Protein AF-A0A919I7V0-F1 (afdb_monomer)

Sequence (87 aa):
MSDQQENLSVKRSITLPENSKLTEEAIKHLDRILVFASPEEYRDTLIEIYHSYIIHEHSMPPANFEQMANQMYFLMDFLKRVGSEVK

Secondary structure (DSSP, 8-state):
------------PPPPPTT-S--HHHHHHHHHHHHHS-HHHHHHHHHHHHHHHHHH--S---TTHHHHHHHHHHHHHHHHHHHHH--

Foldseek 3Di:
DDDDPPPPPPPDDDDDPPPDPDDPVNVVVVVVVCVVDALVVVLVVLVVVVVVCCVPVVDDAPPCNVVVVVVNVVSSVVSVVVNVVPD

Radius of gyration: 19.75 Å; Cα contacts (8 Å, |Δi|>4): 19; chains: 1; bounding box: 63×29×45 Å

Structure (mmCIF, N/CA/C/O backbone):
data_AF-A0A919I7V0-F1
#
_entry.id   AF-A0A919I7V0-F1
#
loop_
_atom_site.group_PDB
_atom_site.id
_atom_site.type_symbol
_atom_site.label_atom_id
_atom_site.label_alt_id
_atom_site.label_comp_id
_atom_site.label_asym_id
_atom_site.label_entity_id
_atom_site.label_seq_id
_atom_site.pdbx_PDB_ins_code
_atom_site.Cartn_x
_atom_site.Cartn_y
_atom_site.Cartn_z
_atom_site.occupancy
_atom_site.B_iso_or_equiv
_atom_site.auth_seq_id
_atom_site.auth_comp_id
_atom_site.auth_asym_id
_atom_site.auth_atom_id
_atom_site.pdbx_PDB_model_num
ATOM 1 N N . MET A 1 1 ? -40.863 20.365 25.782 1.00 42.47 1 MET A N 1
ATOM 2 C CA . MET A 1 1 ? -40.694 18.903 25.855 1.00 42.47 1 MET A CA 1
ATOM 3 C C . MET A 1 1 ? -40.130 18.499 24.508 1.00 42.47 1 MET A C 1
ATOM 5 O O . MET A 1 1 ? -40.821 18.686 23.522 1.00 42.47 1 MET A O 1
ATOM 9 N N . SER A 1 2 ? -38.805 18.526 24.388 1.00 50.16 2 SER A N 1
ATOM 10 C CA . SER A 1 2 ? -37.895 17.404 24.677 1.00 50.16 2 SER A CA 1
ATOM 11 C C . SER A 1 2 ? -37.923 16.430 23.513 1.00 50.16 2 SER A C 1
ATOM 13 O O . SER A 1 2 ? -38.905 15.723 23.385 1.00 50.16 2 SER A O 1
ATOM 15 N N . ASP A 1 3 ? -36.880 16.475 22.685 1.00 46.56 3 ASP A N 1
ATOM 16 C CA . ASP A 1 3 ? -36.235 15.299 22.092 1.00 46.56 3 ASP A CA 1
ATOM 17 C C . ASP A 1 3 ? -34.903 15.760 21.488 1.00 46.56 3 ASP A C 1
ATOM 19 O O . ASP A 1 3 ? -34.780 16.133 20.322 1.00 46.56 3 ASP A O 1
ATOM 23 N N . GLN A 1 4 ? -33.891 15.818 22.358 1.00 46.59 4 GLN A N 1
ATOM 24 C CA . GLN A 1 4 ? -32.495 15.844 21.950 1.00 46.59 4 GLN A CA 1
ATOM 25 C C . GLN A 1 4 ? -32.176 14.449 21.410 1.00 46.59 4 GLN A C 1
ATOM 27 O O . GLN A 1 4 ? -32.001 13.511 22.182 1.00 46.59 4 GLN A O 1
ATOM 32 N N . GLN A 1 5 ? -32.133 14.293 20.088 1.00 50.34 5 GLN A N 1
ATOM 33 C CA . GLN A 1 5 ? -31.540 13.106 19.482 1.00 50.34 5 GLN A CA 1
ATOM 34 C C . GLN A 1 5 ? -30.023 13.167 19.700 1.00 50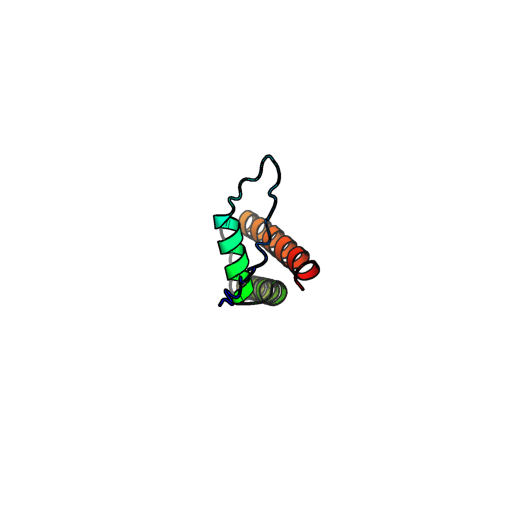.34 5 GLN A C 1
ATOM 36 O O . GLN A 1 5 ? -29.291 13.809 18.946 1.00 50.34 5 GLN A O 1
ATOM 41 N N . GLU A 1 6 ? -29.566 12.519 20.772 1.00 45.59 6 GLU A N 1
ATOM 42 C CA . GLU A 1 6 ? -28.174 12.123 20.969 1.00 45.59 6 GLU A CA 1
ATOM 43 C C . GLU A 1 6 ? -27.731 11.266 19.779 1.00 45.59 6 GLU A C 1
ATOM 45 O O . GLU A 1 6 ? -27.991 10.066 19.694 1.00 45.59 6 GLU A O 1
ATOM 50 N N . ASN A 1 7 ? -27.046 11.900 18.832 1.00 45.03 7 ASN A N 1
ATOM 51 C CA . ASN A 1 7 ? -26.279 11.209 17.813 1.00 45.03 7 ASN A CA 1
ATOM 52 C C . ASN A 1 7 ? -25.032 10.623 18.495 1.00 45.03 7 ASN A C 1
ATOM 54 O O . ASN A 1 7 ? -23.968 11.245 18.534 1.00 45.03 7 ASN A O 1
ATOM 58 N N . LEU A 1 8 ? -25.200 9.450 19.110 1.00 46.06 8 LEU A N 1
ATOM 59 C CA . LEU A 1 8 ? -24.127 8.616 19.645 1.00 46.06 8 LEU A CA 1
ATOM 60 C C . LEU A 1 8 ? -23.274 8.107 18.476 1.00 46.06 8 LEU A C 1
ATOM 62 O O . LEU A 1 8 ? -23.384 6.965 18.033 1.00 46.06 8 LEU A O 1
ATOM 66 N N . SER A 1 9 ? -22.412 8.984 17.963 1.00 52.25 9 SER A N 1
ATOM 67 C CA . SER A 1 9 ? -21.285 8.599 17.125 1.00 52.25 9 SER A CA 1
ATOM 68 C C . SER A 1 9 ? -20.440 7.621 17.935 1.00 52.25 9 SER A C 1
ATOM 70 O O . SER A 1 9 ? -19.776 8.001 18.903 1.00 52.25 9 SER A O 1
ATOM 72 N N . VAL A 1 10 ? -20.531 6.336 17.590 1.00 55.75 10 VAL A N 1
ATOM 73 C CA . VAL A 1 10 ? -19.733 5.269 18.190 1.00 55.75 10 VAL A CA 1
ATOM 74 C C . VAL A 1 10 ? -18.268 5.580 17.891 1.00 55.75 10 VAL A C 1
ATOM 76 O O . VAL A 1 10 ? -17.752 5.249 16.824 1.00 55.75 10 VAL A O 1
ATOM 79 N N . LYS A 1 11 ? -17.589 6.256 18.823 1.00 59.84 11 LYS A N 1
ATOM 80 C CA . LYS A 1 11 ? -16.144 6.472 18.757 1.00 59.84 11 LYS A CA 1
ATOM 81 C C . LYS A 1 11 ? -15.465 5.111 18.863 1.00 59.84 11 LYS A C 1
ATOM 83 O O . LYS A 1 11 ? -15.315 4.567 19.952 1.00 59.84 11 LYS A O 1
ATOM 88 N N . ARG A 1 12 ? -15.054 4.556 17.724 1.00 68.44 12 ARG A N 1
ATOM 89 C CA . ARG A 1 12 ? -14.125 3.426 17.691 1.00 68.44 12 ARG A CA 1
ATOM 90 C C . ARG A 1 12 ? -12.767 3.945 18.164 1.00 68.44 12 ARG A C 1
ATOM 92 O O . ARG A 1 12 ? -12.158 4.763 17.483 1.00 68.44 12 ARG A O 1
ATOM 99 N N . SER A 1 13 ? -12.328 3.533 19.350 1.00 72.06 13 SER A N 1
ATOM 100 C CA . SER A 1 13 ? -10.985 3.838 19.847 1.00 72.06 13 SER A CA 1
ATOM 101 C C . SER A 1 13 ? -9.992 2.820 19.296 1.00 72.06 13 SER A C 1
ATOM 103 O O . SER A 1 13 ? -10.229 1.616 19.400 1.00 72.06 13 SER A O 1
ATOM 105 N N . ILE A 1 14 ? -8.886 3.298 18.729 1.00 78.62 14 ILE A N 1
ATOM 106 C CA . ILE A 1 14 ? -7.793 2.451 18.247 1.00 78.62 14 ILE A CA 1
ATOM 107 C C . ILE A 1 14 ? -6.757 2.357 19.362 1.00 78.62 14 ILE A C 1
ATOM 109 O O . ILE A 1 14 ? -6.220 3.372 19.797 1.00 78.62 14 ILE A O 1
ATOM 113 N N . THR A 1 15 ? -6.475 1.144 19.830 1.00 84.94 15 THR A N 1
ATOM 114 C CA . THR A 1 15 ? -5.410 0.913 20.810 1.00 84.94 15 THR A CA 1
ATOM 115 C C . THR A 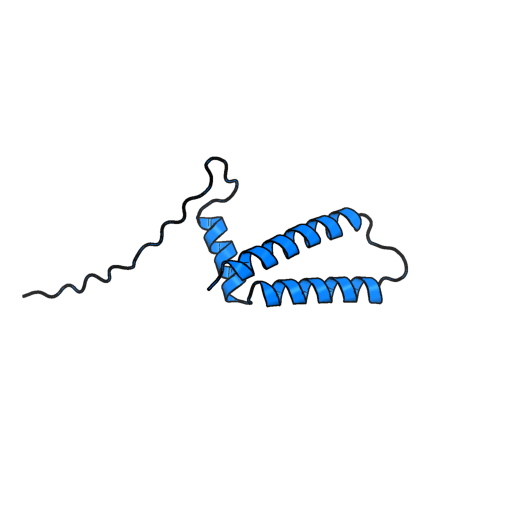1 15 ? -4.119 0.593 20.073 1.00 84.94 15 THR A C 1
ATOM 117 O O . THR A 1 15 ? -4.043 -0.373 19.317 1.00 84.94 15 THR A O 1
ATOM 120 N N . LEU A 1 16 ? -3.104 1.423 20.288 1.00 85.31 16 LEU A N 1
ATOM 121 C CA . LEU A 1 16 ? -1.770 1.226 19.737 1.00 85.31 16 LEU A CA 1
ATOM 122 C C . LEU A 1 16 ? -0.913 0.338 20.655 1.00 85.31 16 LEU A C 1
ATOM 124 O O . LEU A 1 16 ? -1.106 0.365 21.872 1.00 85.31 16 LEU A O 1
ATOM 128 N N . PRO A 1 17 ? 0.063 -0.411 20.108 1.00 89.25 17 PRO A N 1
ATOM 129 C CA . PRO A 1 17 ? 1.067 -1.101 20.917 1.00 89.25 17 PRO A CA 1
ATOM 130 C C . PRO A 1 17 ? 1.834 -0.135 21.832 1.00 89.25 17 PRO A C 1
ATOM 132 O O . PRO A 1 17 ? 2.099 1.001 21.439 1.00 89.25 17 PRO A O 1
ATOM 135 N N . GLU A 1 18 ? 2.268 -0.604 23.007 1.00 85.12 18 GLU A N 1
ATOM 136 C CA . GLU A 1 18 ? 2.917 0.226 24.044 1.00 85.12 18 GLU A CA 1
ATOM 137 C C . GLU A 1 18 ? 4.145 1.012 23.548 1.00 85.12 18 GLU A C 1
ATOM 139 O O . GLU A 1 18 ? 4.409 2.109 24.025 1.00 85.12 18 GLU A O 1
ATOM 144 N N . ASN A 1 19 ? 4.861 0.488 22.548 1.00 89.31 19 ASN A N 1
ATOM 145 C CA . ASN A 1 19 ? 6.036 1.126 21.937 1.00 89.31 19 ASN A CA 1
ATOM 146 C C . ASN A 1 19 ? 5.803 1.502 20.467 1.00 89.31 19 ASN A C 1
ATOM 148 O O . ASN A 1 19 ? 6.720 1.473 19.640 1.00 89.31 19 ASN A O 1
ATOM 152 N N . SER A 1 20 ? 4.553 1.797 20.113 1.00 89.31 20 SER A N 1
ATOM 153 C CA . SER A 1 20 ? 4.194 2.223 18.767 1.00 89.31 20 SER A CA 1
ATOM 154 C C . SER A 1 20 ? 4.925 3.510 18.386 1.00 89.31 20 SER A C 1
ATOM 156 O O . SER A 1 20 ? 4.880 4.508 19.100 1.00 89.31 20 SER A O 1
ATOM 158 N N . LYS A 1 21 ? 5.547 3.510 17.203 1.00 90.69 21 LYS A N 1
ATOM 159 C CA . LYS A 1 21 ? 6.045 4.740 16.564 1.00 90.69 21 LYS A CA 1
ATOM 160 C C . LYS A 1 21 ? 4.927 5.553 15.902 1.00 90.69 21 LYS A C 1
ATOM 162 O O . LYS A 1 21 ? 5.164 6.678 15.476 1.00 90.69 21 LYS A O 1
ATOM 167 N N . LEU A 1 22 ? 3.737 4.968 15.759 1.00 89.06 22 LEU A N 1
ATOM 168 C CA . LEU A 1 22 ? 2.575 5.616 15.162 1.00 89.06 22 LEU A CA 1
ATOM 169 C C . LEU A 1 22 ? 1.813 6.399 16.225 1.00 89.06 22 LEU A C 1
ATOM 171 O O . LEU A 1 22 ? 1.638 5.917 17.340 1.00 89.06 22 LEU A O 1
ATOM 175 N N . THR A 1 23 ? 1.326 7.574 15.844 1.00 89.88 23 THR A N 1
ATOM 176 C CA . THR A 1 23 ? 0.340 8.351 16.600 1.00 89.88 23 THR A CA 1
ATOM 177 C C . THR A 1 23 ? -1.063 8.078 16.058 1.00 89.88 23 THR A C 1
ATOM 179 O O . THR A 1 23 ? -1.213 7.587 14.938 1.00 89.88 23 THR A O 1
ATOM 182 N N . GLU A 1 24 ? -2.108 8.438 16.805 1.00 87.62 24 GLU A N 1
ATOM 183 C CA . GLU A 1 24 ? -3.488 8.349 16.301 1.00 87.62 24 GLU A CA 1
ATOM 184 C C . GLU A 1 24 ? -3.689 9.135 14.995 1.00 87.62 24 GLU A C 1
ATOM 186 O O . GLU A 1 24 ? -4.366 8.662 14.085 1.00 87.62 24 GLU A O 1
ATOM 191 N N . GLU A 1 25 ? -3.065 10.311 14.862 1.00 89.31 25 GLU A N 1
ATOM 192 C CA . GLU A 1 25 ? -3.114 11.090 13.617 1.00 89.31 25 GLU A CA 1
ATOM 193 C C . GLU A 1 25 ? -2.443 10.356 12.450 1.00 89.31 25 GLU A C 1
ATOM 195 O O . GLU A 1 25 ? -2.990 10.326 11.349 1.00 89.31 25 GLU A O 1
ATOM 200 N N . ALA A 1 26 ? -1.308 9.687 12.680 1.00 89.88 26 ALA A N 1
ATOM 201 C CA . ALA A 1 26 ? -0.670 8.873 11.646 1.00 89.88 26 ALA A CA 1
ATOM 202 C C . ALA A 1 26 ? -1.587 7.734 11.167 1.00 89.88 26 ALA A C 1
ATOM 204 O O . ALA A 1 26 ? -1.648 7.463 9.970 1.00 89.88 26 ALA A O 1
ATOM 205 N N . ILE A 1 27 ? -2.355 7.115 12.071 1.00 89.12 27 ILE A N 1
ATOM 206 C CA . ILE A 1 27 ? -3.335 6.082 11.701 1.00 89.12 27 ILE A CA 1
ATOM 207 C C . ILE A 1 27 ? -4.450 6.666 10.832 1.00 89.12 27 ILE A C 1
ATOM 209 O O . ILE A 1 27 ? -4.810 6.061 9.828 1.00 89.12 27 ILE A O 1
ATOM 213 N N . LYS A 1 28 ? -4.964 7.859 11.157 1.00 88.94 28 LYS A N 1
ATOM 214 C CA . LYS A 1 28 ? -5.971 8.531 10.315 1.00 88.94 28 LYS A CA 1
ATOM 215 C C . LYS A 1 28 ? -5.441 8.814 8.911 1.00 88.94 28 LYS A C 1
ATOM 217 O O . LYS A 1 28 ? -6.194 8.749 7.945 1.00 88.94 28 LYS A O 1
ATOM 222 N N . HIS A 1 29 ? -4.157 9.139 8.778 1.00 88.75 29 HIS A N 1
ATOM 223 C CA . HIS A 1 29 ? -3.537 9.305 7.465 1.00 88.75 29 HIS A CA 1
ATOM 224 C C . HIS A 1 29 ? -3.412 7.982 6.705 1.00 88.75 29 HIS A C 1
ATOM 226 O O . HIS A 1 29 ? -3.669 7.972 5.504 1.00 88.75 29 HIS A O 1
ATOM 232 N N . LEU A 1 30 ? -3.074 6.882 7.385 1.00 86.69 30 LEU A N 1
ATOM 233 C CA . LEU A 1 30 ? -3.057 5.547 6.776 1.00 86.69 30 LEU A CA 1
ATOM 234 C C . LEU A 1 30 ? -4.452 5.122 6.304 1.00 86.69 30 LEU A C 1
ATOM 236 O O . LEU A 1 30 ? -4.587 4.629 5.190 1.00 86.69 30 LEU A O 1
ATOM 240 N N . ASP A 1 31 ? -5.487 5.383 7.101 1.00 88.25 31 ASP A N 1
ATOM 241 C CA . ASP A 1 31 ? -6.881 5.106 6.740 1.00 88.25 31 ASP A CA 1
ATOM 242 C C . ASP A 1 31 ? -7.294 5.845 5.456 1.00 88.25 31 ASP A C 1
ATOM 244 O O . ASP A 1 31 ? -7.860 5.252 4.542 1.00 88.25 31 ASP A O 1
ATOM 248 N N . ARG A 1 32 ? -6.900 7.118 5.309 1.00 89.06 32 ARG A N 1
ATOM 249 C CA . ARG A 1 32 ? -7.177 7.906 4.093 1.00 89.06 32 ARG A CA 1
ATOM 250 C C . ARG A 1 32 ? -6.560 7.332 2.823 1.00 89.06 32 ARG A C 1
ATOM 252 O O . ARG A 1 32 ? -7.111 7.570 1.754 1.00 89.06 32 ARG A O 1
ATOM 259 N N . ILE A 1 33 ? -5.432 6.628 2.914 1.00 87.31 33 ILE A N 1
ATOM 260 C CA . ILE A 1 33 ? -4.839 5.963 1.745 1.00 87.31 33 ILE A CA 1
ATOM 261 C C . ILE A 1 33 ? -5.829 4.913 1.232 1.00 87.31 33 ILE A C 1
ATOM 263 O O . ILE A 1 33 ? -6.163 4.908 0.053 1.00 87.31 33 ILE A O 1
ATOM 267 N N . LEU A 1 34 ? -6.396 4.117 2.138 1.00 88.62 34 LEU A N 1
ATOM 268 C CA . LEU A 1 34 ? -7.331 3.039 1.807 1.00 88.62 34 LEU A CA 1
ATOM 269 C C . LEU A 1 34 ? -8.716 3.527 1.351 1.00 88.62 34 LEU A C 1
ATOM 271 O O . LEU A 1 34 ? -9.499 2.747 0.820 1.00 88.62 34 LEU A O 1
ATOM 275 N N . VAL A 1 35 ? -9.027 4.815 1.529 1.00 89.00 35 VAL A N 1
ATOM 276 C CA . VAL A 1 35 ? -10.235 5.434 0.956 1.00 89.00 35 VAL A CA 1
ATOM 277 C C . VAL A 1 35 ? -10.114 5.597 -0.560 1.00 89.00 35 VAL A C 1
ATOM 279 O O . VAL A 1 35 ? -11.125 5.574 -1.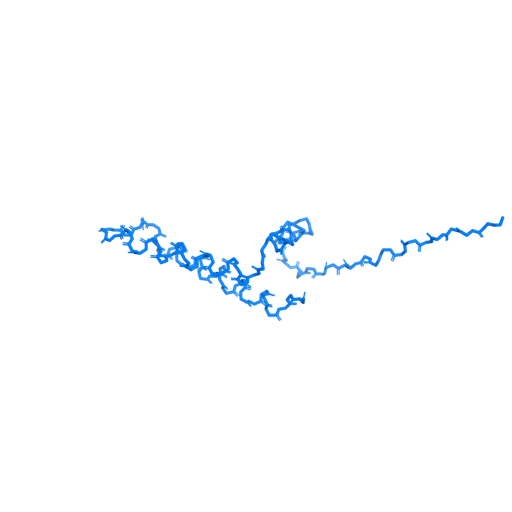258 1.00 89.00 35 VAL A O 1
ATOM 282 N N . PHE A 1 36 ? -8.899 5.811 -1.072 1.00 88.31 36 PHE A N 1
ATOM 283 C CA . PHE A 1 36 ? -8.688 6.075 -2.493 1.00 88.31 36 PHE A CA 1
ATOM 284 C C . PHE A 1 36 ? -8.666 4.794 -3.330 1.00 88.31 36 PHE A C 1
ATOM 286 O O . PHE A 1 36 ? -9.237 4.779 -4.417 1.00 88.31 36 PHE A O 1
ATOM 293 N N . ALA A 1 37 ? -8.012 3.746 -2.830 1.00 91.19 37 ALA A N 1
ATOM 294 C CA . ALA A 1 37 ? -7.948 2.440 -3.473 1.00 91.19 37 ALA A CA 1
ATOM 295 C C . ALA A 1 37 ? -7.828 1.337 -2.414 1.00 91.19 37 ALA A C 1
ATOM 297 O O . ALA A 1 37 ? -7.331 1.575 -1.306 1.00 91.19 37 ALA A O 1
ATOM 298 N N . SER A 1 38 ? -8.268 0.127 -2.751 1.00 92.38 38 SER A N 1
ATOM 299 C CA . SER A 1 38 ? -8.150 -1.021 -1.858 1.00 92.38 38 SER A CA 1
ATOM 300 C C . SER A 1 38 ? -6.676 -1.404 -1.638 1.00 92.38 38 SER A C 1
ATOM 302 O O . SER A 1 38 ? -5.804 -1.087 -2.459 1.00 92.38 38 SER A O 1
ATOM 304 N N . PRO A 1 39 ? -6.351 -2.109 -0.539 1.00 93.12 39 PRO A N 1
ATOM 305 C CA . PRO A 1 39 ? -5.004 -2.635 -0.333 1.00 93.12 39 PRO A CA 1
ATOM 306 C C . PRO A 1 39 ? -4.499 -3.489 -1.512 1.00 93.12 39 PRO A C 1
ATOM 308 O O . PRO A 1 39 ? -3.318 -3.418 -1.862 1.00 93.12 39 PRO A O 1
ATOM 311 N N . GLU A 1 40 ? -5.382 -4.270 -2.141 1.00 93.25 40 GLU A N 1
ATOM 312 C CA . GLU A 1 40 ? -5.092 -5.083 -3.326 1.00 93.25 40 GLU A CA 1
ATOM 313 C C . GLU A 1 40 ? -4.750 -4.215 -4.536 1.00 93.25 40 GLU A C 1
ATOM 315 O O . GLU A 1 40 ? -3.722 -4.446 -5.167 1.00 93.25 40 GLU A O 1
ATOM 320 N N . GLU A 1 41 ? -5.545 -3.179 -4.814 1.00 94.06 41 GLU A N 1
ATOM 321 C CA . GLU A 1 41 ? -5.306 -2.261 -5.933 1.00 94.06 41 GLU A CA 1
ATOM 322 C C . GLU A 1 41 ? -3.955 -1.544 -5.795 1.00 94.06 41 GLU A C 1
ATOM 324 O O . GLU A 1 41 ? -3.190 -1.445 -6.759 1.00 94.06 41 GLU A O 1
ATOM 329 N N . TYR A 1 42 ? -3.602 -1.101 -4.582 1.00 93.50 42 TYR A N 1
ATOM 330 C CA . TYR A 1 42 ? -2.277 -0.536 -4.318 1.00 93.50 42 TYR A CA 1
ATOM 331 C C . TYR A 1 42 ? -1.158 -1.548 -4.544 1.00 93.50 42 TYR A C 1
ATOM 333 O O . TYR A 1 42 ? -0.120 -1.211 -5.117 1.00 93.50 42 TYR A O 1
ATOM 341 N N . ARG A 1 43 ? -1.348 -2.787 -4.087 1.00 93.50 43 ARG A N 1
ATOM 342 C CA . ARG A 1 43 ? -0.356 -3.849 -4.257 1.00 93.50 43 ARG A CA 1
ATOM 343 C C . ARG A 1 43 ? -0.139 -4.160 -5.737 1.00 93.50 43 ARG A C 1
ATOM 345 O O . ARG A 1 43 ? 1.011 -4.264 -6.158 1.00 93.50 43 ARG A O 1
ATOM 352 N N . ASP A 1 44 ? -1.210 -4.285 -6.507 1.00 94.12 44 ASP A N 1
ATOM 353 C CA . ASP A 1 44 ? -1.136 -4.588 -7.934 1.00 94.12 44 ASP A CA 1
ATOM 354 C C . ASP A 1 44 ? -0.484 -3.428 -8.701 1.00 94.12 44 ASP A C 1
ATOM 356 O O . ASP A 1 44 ? 0.436 -3.655 -9.486 1.00 94.12 44 ASP A O 1
ATOM 360 N N . THR A 1 45 ? -0.816 -2.181 -8.349 1.00 93.81 45 THR A N 1
ATOM 361 C CA . THR A 1 45 ? -0.150 -0.983 -8.891 1.00 93.81 45 THR A CA 1
ATOM 362 C C . THR A 1 45 ? 1.362 -0.991 -8.625 1.00 93.81 45 THR A C 1
ATOM 364 O O . THR A 1 45 ? 2.161 -0.696 -9.514 1.00 93.81 45 THR A O 1
ATOM 367 N N . LEU A 1 46 ? 1.799 -1.346 -7.409 1.00 92.06 46 LEU A N 1
ATOM 368 C CA . LEU A 1 46 ? 3.229 -1.432 -7.078 1.00 92.06 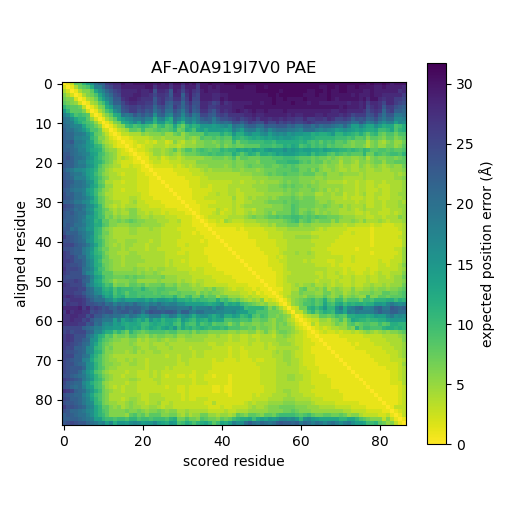46 LEU A CA 1
ATOM 369 C C . LEU A 1 46 ? 3.945 -2.524 -7.888 1.00 92.06 46 LEU A C 1
ATOM 371 O O . LEU A 1 46 ? 5.076 -2.316 -8.332 1.00 92.06 46 LEU A O 1
ATOM 375 N N . ILE A 1 47 ? 3.287 -3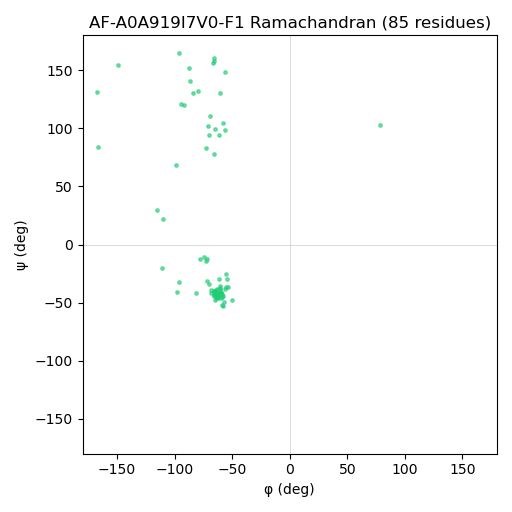.666 -8.106 1.00 91.75 47 ILE A N 1
ATOM 376 C CA . ILE A 1 47 ? 3.810 -4.753 -8.943 1.00 91.75 47 ILE A CA 1
ATOM 377 C C . ILE A 1 47 ? 3.962 -4.283 -10.393 1.00 91.75 47 ILE A C 1
ATOM 379 O O . ILE A 1 47 ? 4.999 -4.531 -11.009 1.00 91.75 47 ILE A O 1
ATOM 383 N N . GLU A 1 48 ? 2.970 -3.575 -10.933 1.00 92.25 48 GLU A N 1
ATOM 384 C CA . GLU A 1 48 ? 3.023 -3.022 -12.289 1.00 92.25 48 GLU A CA 1
ATOM 385 C C . GLU A 1 48 ? 4.161 -2.013 -12.462 1.00 92.25 48 GLU A C 1
ATOM 387 O O . GLU A 1 48 ? 4.894 -2.083 -13.453 1.00 92.25 48 GLU A O 1
ATOM 392 N N . ILE A 1 49 ? 4.367 -1.118 -11.489 1.00 88.69 49 ILE A N 1
ATOM 393 C CA . ILE A 1 49 ? 5.492 -0.170 -11.492 1.00 88.69 49 ILE A CA 1
ATOM 394 C C . ILE A 1 49 ? 6.823 -0.928 -11.504 1.00 88.69 49 ILE A C 1
ATOM 396 O O . ILE A 1 49 ? 7.714 -0.607 -12.293 1.00 88.69 49 ILE A O 1
ATOM 400 N N . TYR A 1 50 ? 6.960 -1.955 -10.665 1.00 86.75 50 TYR A N 1
ATOM 401 C CA . TYR A 1 50 ? 8.187 -2.743 -10.584 1.00 86.75 50 TYR A CA 1
ATOM 402 C C . TYR A 1 50 ? 8.477 -3.529 -11.865 1.00 86.75 50 TYR A C 1
ATOM 404 O O . TYR A 1 50 ? 9.605 -3.523 -12.359 1.00 86.75 50 TYR A O 1
ATOM 412 N N . HIS A 1 51 ? 7.464 -4.174 -12.445 1.00 86.00 51 HIS A N 1
ATOM 413 C CA . HIS A 1 51 ? 7.607 -4.852 -13.731 1.00 86.00 51 H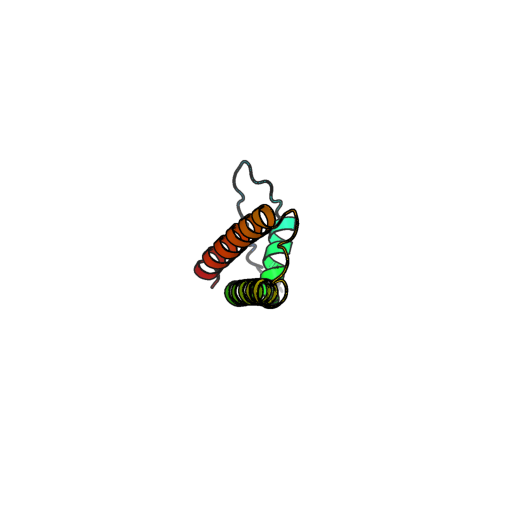IS A CA 1
ATOM 414 C C . HIS A 1 51 ? 7.956 -3.868 -14.845 1.00 86.00 51 HIS A C 1
ATOM 416 O O . HIS A 1 51 ? 8.860 -4.138 -15.633 1.00 86.00 51 HIS A O 1
ATOM 422 N N . SER A 1 52 ? 7.296 -2.708 -14.877 1.00 84.56 52 SER A N 1
ATOM 423 C CA . SER A 1 52 ? 7.596 -1.653 -15.845 1.00 84.56 52 SER A CA 1
ATOM 424 C C . SER A 1 52 ? 9.043 -1.187 -15.718 1.00 84.56 52 SER A C 1
ATOM 426 O O . SER A 1 52 ? 9.717 -1.036 -16.732 1.00 84.56 52 SER A O 1
ATOM 428 N N . TYR A 1 53 ? 9.550 -1.035 -14.493 1.00 82.56 53 TYR A N 1
ATOM 429 C CA . TYR A 1 53 ? 10.949 -0.702 -14.251 1.00 82.56 53 TYR A CA 1
ATOM 430 C C . TYR A 1 53 ? 11.896 -1.752 -14.855 1.00 82.56 53 TYR A C 1
ATOM 432 O O . TYR A 1 53 ? 12.755 -1.405 -15.659 1.00 82.56 53 TYR A O 1
ATOM 440 N N . ILE A 1 54 ? 11.698 -3.038 -14.546 1.00 79.75 54 ILE A N 1
ATOM 441 C CA . ILE A 1 54 ? 12.545 -4.130 -15.062 1.00 79.75 54 ILE A CA 1
ATOM 442 C C . ILE A 1 54 ? 12.514 -4.212 -16.595 1.00 79.75 54 ILE A C 1
ATOM 444 O O . ILE A 1 54 ? 13.535 -4.505 -17.219 1.00 79.75 54 ILE A O 1
ATOM 448 N N . ILE A 1 55 ? 11.347 -3.980 -17.201 1.00 78.94 55 ILE A N 1
ATOM 449 C CA . ILE A 1 55 ? 11.168 -4.036 -18.657 1.00 78.94 55 ILE A CA 1
ATOM 450 C C . ILE A 1 55 ? 11.875 -2.872 -19.359 1.00 78.94 55 ILE A C 1
ATOM 452 O O . ILE A 1 55 ? 12.346 -3.053 -20.471 1.00 78.94 55 ILE A O 1
ATOM 456 N N . HIS A 1 56 ? 11.942 -1.681 -18.764 1.00 78.50 56 HIS A N 1
ATOM 457 C CA . HIS A 1 56 ? 12.511 -0.511 -19.446 1.00 78.50 56 HIS A CA 1
ATOM 458 C C . HIS A 1 56 ? 13.985 -0.276 -19.097 1.00 78.50 56 HIS A C 1
ATOM 460 O O . HIS A 1 56 ? 14.762 0.161 -19.945 1.00 78.50 56 HIS A O 1
ATOM 466 N N . GLU A 1 57 ? 14.400 -0.606 -17.876 1.00 73.94 57 GLU A N 1
ATOM 467 C CA . GLU A 1 57 ? 15.752 -0.366 -17.374 1.00 73.94 57 GLU A CA 1
ATOM 468 C C . GLU A 1 57 ? 16.600 -1.638 -17.482 1.00 73.94 57 GLU A C 1
ATOM 470 O O . GLU A 1 57 ? 16.983 -2.272 -16.502 1.00 73.94 57 GLU A O 1
ATOM 475 N N . HIS A 1 58 ? 16.904 -2.027 -18.722 1.00 64.88 58 HIS A N 1
ATOM 476 C CA . HIS A 1 58 ? 17.718 -3.210 -19.027 1.00 64.88 58 HIS A CA 1
ATOM 477 C C . HIS A 1 58 ? 19.220 -3.034 -18.747 1.00 64.88 58 HIS A C 1
ATOM 479 O O . HIS A 1 58 ? 19.978 -4.002 -18.821 1.00 64.88 58 HIS A O 1
ATOM 485 N N . SER A 1 59 ? 19.668 -1.804 -18.487 1.00 71.19 59 SER A N 1
ATOM 486 C CA . SER A 1 59 ? 21.084 -1.444 -18.625 1.00 71.19 59 SER A CA 1
ATOM 487 C C . SER A 1 59 ? 21.847 -1.475 -17.305 1.00 71.19 59 SER A C 1
ATOM 489 O O . SER A 1 59 ? 22.983 -1.937 -17.286 1.00 71.19 59 SER A O 1
ATOM 491 N N . MET A 1 60 ? 21.244 -0.993 -16.213 1.00 73.94 60 MET A N 1
ATOM 492 C CA . MET A 1 60 ? 21.791 -1.055 -14.855 1.00 73.94 60 MET A CA 1
ATOM 493 C C . MET A 1 60 ? 20.688 -0.692 -13.841 1.00 73.94 60 MET A C 1
ATOM 495 O O . MET A 1 60 ? 20.029 0.332 -14.022 1.00 73.94 60 MET A O 1
ATOM 499 N N . PRO A 1 61 ? 20.491 -1.479 -12.768 1.00 74.62 61 PRO A N 1
ATOM 500 C CA . PRO A 1 61 ? 19.560 -1.122 -11.700 1.00 74.62 61 PRO A CA 1
ATOM 501 C C . PRO A 1 61 ? 20.048 0.132 -10.942 1.00 74.62 61 PRO A C 1
ATOM 503 O O . PRO A 1 61 ? 21.240 0.454 -10.997 1.00 74.62 61 PRO A O 1
ATOM 506 N N . PRO A 1 62 ? 19.185 0.854 -10.197 1.00 79.69 62 PRO A N 1
ATOM 507 C CA . PRO A 1 62 ? 19.588 2.056 -9.485 1.00 79.69 62 PRO A CA 1
ATOM 508 C C . PRO A 1 62 ? 20.563 1.678 -8.366 1.00 79.69 62 PRO A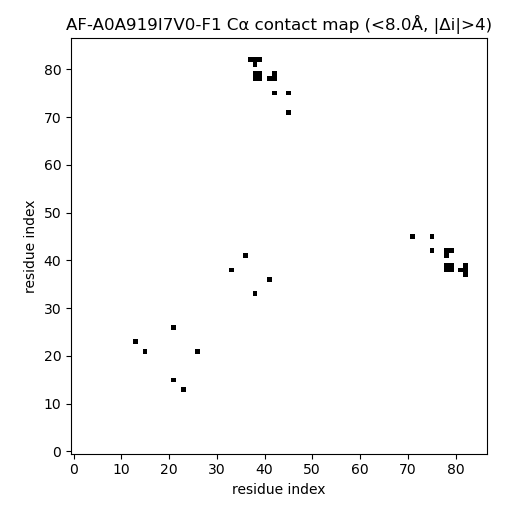 C 1
ATOM 510 O O . PRO A 1 62 ? 20.527 0.562 -7.847 1.00 79.69 62 PRO A O 1
ATOM 513 N N . ALA A 1 63 ? 21.406 2.616 -7.933 1.00 82.19 63 ALA A N 1
ATOM 514 C CA . ALA A 1 63 ? 22.438 2.350 -6.922 1.00 82.19 63 ALA A CA 1
ATOM 515 C C . ALA A 1 63 ? 21.890 1.759 -5.603 1.00 82.19 63 ALA A C 1
ATOM 517 O O . ALA A 1 63 ? 22.603 1.065 -4.886 1.00 82.19 63 ALA A O 1
ATOM 518 N N . ASN A 1 64 ? 20.621 2.016 -5.287 1.00 87.00 64 ASN A N 1
ATOM 519 C CA . ASN A 1 64 ? 19.913 1.549 -4.098 1.00 87.00 64 ASN A CA 1
ATOM 520 C C . ASN A 1 64 ? 18.832 0.494 -4.406 1.00 87.00 64 ASN A C 1
ATOM 522 O O . ASN A 1 64 ? 17.916 0.315 -3.601 1.00 87.00 64 ASN A O 1
ATOM 526 N N . PHE A 1 65 ? 18.919 -0.203 -5.545 1.00 84.75 65 PHE A N 1
ATOM 527 C CA . PHE A 1 65 ? 17.905 -1.163 -5.995 1.00 84.75 65 PHE A CA 1
ATOM 528 C C . PHE A 1 65 ? 17.519 -2.186 -4.931 1.00 84.75 65 PHE A C 1
ATOM 530 O O . PHE A 1 65 ? 16.340 -2.396 -4.676 1.00 84.75 65 PHE A O 1
ATOM 537 N N . GLU A 1 66 ? 18.507 -2.797 -4.278 1.00 87.25 66 GLU A N 1
ATOM 538 C CA . GLU A 1 66 ? 18.273 -3.817 -3.255 1.00 87.25 66 GLU A CA 1
ATOM 539 C C . GLU A 1 66 ? 17.487 -3.252 -2.064 1.00 87.25 66 GLU A C 1
ATOM 541 O O . GLU A 1 66 ? 16.540 -3.868 -1.575 1.00 87.25 66 GLU A O 1
ATOM 546 N N . GLN A 1 67 ? 17.825 -2.037 -1.627 1.00 91.19 67 GLN A N 1
ATOM 547 C CA . GLN A 1 67 ? 17.100 -1.361 -0.556 1.00 91.19 67 GLN A CA 1
ATOM 548 C C . GLN A 1 67 ? 15.661 -1.038 -0.975 1.00 91.19 67 GLN A C 1
ATOM 550 O O . GLN A 1 67 ? 14.737 -1.260 -0.192 1.00 91.19 67 GLN A O 1
ATOM 555 N N . MET A 1 68 ? 15.463 -0.553 -2.203 1.00 88.75 68 MET A N 1
ATOM 556 C CA . MET A 1 68 ? 14.136 -0.263 -2.751 1.00 88.75 68 MET A CA 1
ATOM 557 C C . MET A 1 68 ? 13.290 -1.532 -2.870 1.00 88.75 68 MET A C 1
ATOM 559 O O . MET A 1 68 ? 12.141 -1.541 -2.436 1.00 88.75 68 MET A O 1
ATOM 563 N N . ALA A 1 69 ? 13.864 -2.618 -3.390 1.00 88.31 69 ALA A N 1
ATOM 564 C CA . ALA A 1 69 ? 13.199 -3.908 -3.521 1.00 88.31 69 ALA A CA 1
ATOM 565 C C . ALA A 1 69 ? 12.763 -4.452 -2.153 1.00 88.31 69 ALA A C 1
ATOM 567 O O . ALA A 1 69 ? 11.622 -4.883 -1.998 1.00 88.31 69 ALA A O 1
ATOM 568 N N . ASN A 1 70 ? 13.626 -4.351 -1.137 1.00 91.56 70 ASN A N 1
ATOM 569 C CA . ASN A 1 70 ? 13.292 -4.746 0.232 1.00 91.56 70 ASN A CA 1
ATOM 570 C C . ASN A 1 70 ? 12.166 -3.888 0.828 1.00 91.56 70 ASN A C 1
ATOM 572 O O . ASN A 1 70 ? 11.218 -4.423 1.400 1.00 91.56 70 ASN A O 1
ATOM 576 N N . GLN A 1 71 ? 12.229 -2.561 0.682 1.00 93.69 71 GLN A N 1
ATOM 577 C CA . GLN A 1 71 ? 11.165 -1.663 1.155 1.00 93.69 71 GLN A CA 1
ATOM 578 C C . GLN A 1 71 ? 9.829 -1.957 0.467 1.00 93.69 71 GLN A C 1
ATOM 580 O O . GLN A 1 71 ? 8.791 -2.016 1.128 1.00 93.69 71 GLN A O 1
ATOM 585 N N . MET A 1 72 ? 9.861 -2.195 -0.843 1.00 92.44 72 MET A N 1
ATOM 586 C CA . MET A 1 72 ? 8.680 -2.537 -1.624 1.00 92.44 72 MET A CA 1
ATOM 587 C C . MET A 1 72 ? 8.110 -3.900 -1.219 1.00 92.44 72 MET A C 1
ATOM 589 O O . MET A 1 72 ? 6.897 -4.032 -1.086 1.00 92.44 72 MET A O 1
ATOM 593 N N . TYR A 1 73 ? 8.964 -4.890 -0.944 1.00 93.06 73 TYR A N 1
ATOM 594 C CA . TYR A 1 73 ? 8.543 -6.182 -0.403 1.00 93.06 73 TYR A CA 1
ATOM 595 C C . TYR A 1 73 ? 7.773 -6.024 0.914 1.00 93.06 73 TYR A C 1
ATOM 597 O O . TYR A 1 73 ? 6.662 -6.540 1.036 1.00 93.06 73 TYR A O 1
ATOM 605 N N . PHE A 1 74 ? 8.312 -5.264 1.875 1.00 95.19 74 PHE A N 1
ATOM 606 C CA . PHE A 1 74 ? 7.625 -5.020 3.148 1.00 95.19 74 PHE A CA 1
ATOM 607 C C . PHE A 1 74 ? 6.305 -4.268 2.967 1.00 95.19 74 PHE A C 1
ATOM 609 O O . PHE A 1 74 ? 5.326 -4.587 3.641 1.00 95.19 74 PHE A O 1
ATOM 616 N N . LEU A 1 75 ? 6.253 -3.303 2.045 1.00 94.06 75 LEU A N 1
ATOM 617 C CA . LEU A 1 75 ? 5.025 -2.571 1.741 1.00 94.06 75 LEU A CA 1
ATOM 618 C C . LEU A 1 75 ? 3.955 -3.481 1.119 1.00 94.06 75 LEU A C 1
ATOM 620 O O . LEU A 1 75 ? 2.797 -3.426 1.524 1.00 94.06 75 LEU A O 1
ATOM 624 N N . MET A 1 76 ? 4.330 -4.353 0.182 1.00 93.94 76 MET A N 1
ATOM 625 C CA . MET A 1 76 ? 3.406 -5.319 -0.419 1.00 93.94 76 MET A CA 1
ATOM 626 C C . MET A 1 76 ? 2.905 -6.354 0.595 1.00 93.94 76 MET A C 1
ATOM 628 O O . MET A 1 76 ? 1.724 -6.700 0.565 1.00 93.94 76 MET A O 1
ATOM 632 N N . ASP A 1 77 ? 3.769 -6.849 1.491 1.00 94.81 77 ASP A N 1
ATOM 633 C CA . ASP A 1 77 ? 3.353 -7.764 2.564 1.00 94.81 77 ASP A CA 1
ATOM 634 C C . ASP A 1 77 ? 2.390 -7.073 3.537 1.00 94.81 77 ASP A C 1
ATOM 636 O O . ASP A 1 77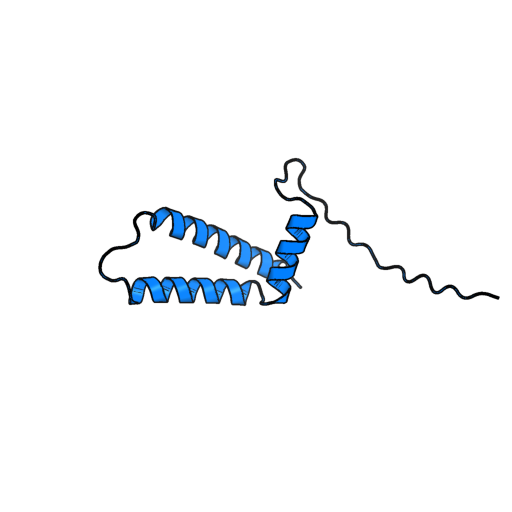 ? 1.366 -7.646 3.907 1.00 94.81 77 ASP A O 1
ATOM 640 N N . PHE A 1 78 ? 2.668 -5.814 3.890 1.00 93.62 78 PHE A N 1
ATOM 641 C CA . PHE A 1 78 ? 1.763 -4.994 4.690 1.00 93.62 78 PHE A CA 1
ATOM 642 C C . PHE A 1 78 ? 0.389 -4.854 4.023 1.00 93.62 78 PHE A C 1
ATOM 644 O O . PHE A 1 78 ? -0.616 -5.195 4.643 1.00 93.62 78 PHE A O 1
ATOM 651 N N . LEU A 1 79 ? 0.338 -4.425 2.758 1.00 93.50 79 LEU A N 1
ATOM 652 C CA . LEU A 1 79 ? -0.917 -4.254 2.019 1.00 93.50 79 LEU A CA 1
ATOM 653 C C . LEU A 1 79 ? -1.697 -5.567 1.908 1.00 93.50 79 LEU A C 1
ATOM 655 O O . LEU A 1 79 ? -2.901 -5.583 2.135 1.00 93.50 79 LEU A O 1
ATOM 659 N N . LYS A 1 80 ? -1.011 -6.686 1.653 1.00 93.06 80 LYS A N 1
ATOM 660 C CA . LYS A 1 80 ? -1.632 -8.016 1.624 1.00 93.06 80 LYS A CA 1
ATOM 661 C C . LYS A 1 80 ? -2.295 -8.376 2.958 1.00 93.06 80 LYS A C 1
ATOM 663 O O . LYS A 1 80 ? -3.405 -8.898 2.962 1.00 93.06 80 LYS A O 1
ATOM 668 N N . ARG A 1 81 ? -1.620 -8.127 4.086 1.00 93.06 81 ARG A N 1
ATOM 669 C CA . ARG A 1 81 ? -2.167 -8.402 5.428 1.00 93.06 81 ARG A CA 1
ATOM 670 C C . AR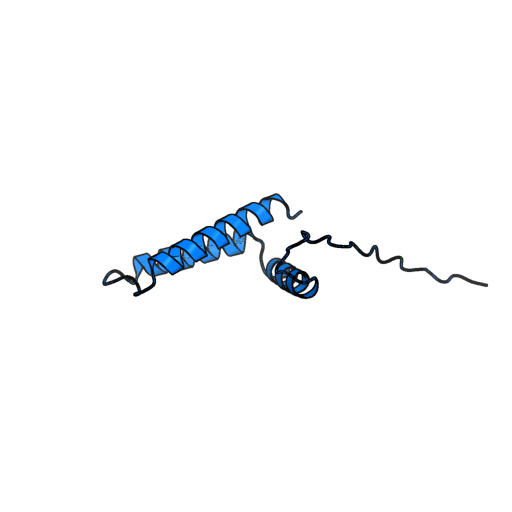G A 1 81 ? -3.329 -7.479 5.763 1.00 93.06 81 ARG A C 1
ATOM 672 O O . ARG A 1 81 ? -4.326 -7.933 6.307 1.00 93.06 81 ARG A O 1
ATOM 679 N N . VAL A 1 82 ? -3.214 -6.199 5.427 1.00 90.88 82 VAL A N 1
ATOM 680 C CA . VAL A 1 82 ? -4.300 -5.238 5.627 1.00 90.88 82 VAL A CA 1
ATOM 681 C C . VAL A 1 82 ? -5.520 -5.633 4.796 1.00 90.88 82 VAL A C 1
ATOM 683 O O . VAL A 1 82 ? -6.613 -5.661 5.345 1.00 90.88 82 VAL A O 1
ATOM 686 N N . GLY A 1 83 ? -5.347 -6.039 3.535 1.00 88.00 83 GLY A N 1
ATOM 687 C CA . GLY A 1 83 ? -6.436 -6.545 2.690 1.00 88.00 83 GLY A CA 1
ATOM 688 C C . GLY A 1 83 ? -7.203 -7.716 3.310 1.00 88.00 83 GLY A C 1
ATOM 689 O O . GLY A 1 83 ? -8.424 -7.759 3.243 1.00 88.00 83 GLY A O 1
ATOM 690 N N . SER A 1 84 ? -6.522 -8.620 4.026 1.00 90.06 84 SER A N 1
ATOM 691 C CA . SER A 1 84 ? -7.202 -9.714 4.742 1.00 90.06 84 SER A CA 1
ATOM 692 C C . SER A 1 84 ? -7.973 -9.295 6.003 1.00 90.06 84 SER A C 1
ATOM 694 O O . SER A 1 84 ? -8.754 -10.090 6.519 1.00 90.06 84 SER A O 1
ATOM 696 N N . GLU A 1 85 ? -7.751 -8.081 6.507 1.00 85.88 85 GLU A N 1
ATOM 697 C CA . GLU A 1 85 ? -8.335 -7.567 7.757 1.00 85.88 85 GLU A CA 1
ATOM 698 C C . GLU A 1 85 ? -9.366 -6.446 7.518 1.00 85.88 85 GLU A C 1
ATOM 700 O O . GLU A 1 85 ? -10.205 -6.168 8.381 1.00 85.88 85 GLU A O 1
ATOM 705 N N . VAL A 1 86 ? -9.317 -5.788 6.355 1.00 78.62 86 VAL A N 1
ATOM 706 C CA . VAL A 1 86 ? -10.275 -4.754 5.944 1.00 78.62 86 VAL A CA 1
ATOM 707 C C . VAL A 1 86 ? -11.551 -5.427 5.422 1.00 78.62 86 VAL A C 1
ATOM 709 O O . VAL A 1 86 ? -11.493 -6.385 4.656 1.00 78.62 86 VAL A O 1
ATOM 712 N N . LYS A 1 87 ? -12.709 -4.950 5.893 1.00 59.53 87 LYS A N 1
ATOM 713 C CA . LYS A 1 87 ? -14.045 -5.468 5.553 1.00 59.53 87 LYS A CA 1
ATOM 714 C C . LYS A 1 87 ? -14.719 -4.664 4.458 1.00 59.53 87 LYS A C 1
ATOM 716 O O . LYS A 1 87 ? -14.611 -3.420 4.532 1.00 59.53 87 LYS A O 1
#

Mean predicted aligned error: 9.21 Å

Solvent-accessible surface area (backbone atoms only — not comparable to full-atom values): 5526 Å² total; per-residue (Å²): 136,87,82,83,81,78,79,77,71,79,78,82,81,83,84,73,63,99,83,51,92,68,50,75,68,55,50,55,54,55,52,56,54,53,73,77,43,51,38,59,57,53,38,51,51,53,50,52,53,52,51,50,47,60,72,70,51,79,84,66,76,60,100,55,42,70,60,51,51,52,53,50,48,54,50,42,52,48,26,54,53,47,46,76,70,61,130

pLDDT: mean 82.15, std 14.41, range [42.47, 95.19]